Protein AF-A0A7S2ZQM1-F1 (afdb_monomer)

Structure (mmCIF, N/CA/C/O backbone):
data_AF-A0A7S2ZQM1-F1
#
_entry.id   AF-A0A7S2ZQM1-F1
#
loop_
_atom_site.group_PDB
_atom_site.id
_atom_site.type_symbol
_atom_site.label_atom_id
_atom_site.label_alt_id
_atom_site.label_comp_id
_atom_site.label_asym_id
_atom_site.label_entity_id
_atom_site.label_seq_id
_atom_site.pdbx_PDB_ins_code
_atom_site.Cartn_x
_atom_site.Cartn_y
_atom_site.Cartn_z
_atom_site.occupancy
_atom_site.B_iso_or_equiv
_atom_site.auth_seq_id
_atom_site.auth_comp_id
_atom_site.auth_asym_id
_atom_site.auth_atom_id
_atom_site.pdbx_PDB_model_num
ATOM 1 N N . MET A 1 1 ? -9.739 -6.896 5.043 1.00 82.19 1 MET A N 1
ATOM 2 C CA . MET A 1 1 ? -9.242 -7.080 3.674 1.00 82.19 1 MET A CA 1
ATOM 3 C C . MET A 1 1 ? -9.230 -5.732 2.972 1.00 82.19 1 MET A C 1
ATOM 5 O O . MET A 1 1 ? -10.181 -4.968 3.123 1.00 82.19 1 MET A O 1
ATOM 9 N N . PHE A 1 2 ? -8.132 -5.420 2.290 1.00 90.31 2 PHE A N 1
ATOM 10 C CA . PHE A 1 2 ? -7.873 -4.113 1.685 1.00 90.31 2 PHE A CA 1
ATOM 11 C C . PHE A 1 2 ? -7.853 -4.206 0.159 1.00 90.31 2 PHE A C 1
ATOM 13 O O . PHE A 1 2 ? -7.733 -5.299 -0.389 1.00 90.31 2 PHE A O 1
ATOM 20 N N . GLY A 1 3 ? -7.958 -3.063 -0.511 1.00 92.38 3 GLY A N 1
ATOM 21 C CA . GLY A 1 3 ? -7.759 -2.917 -1.946 1.00 92.38 3 GLY A CA 1
ATOM 22 C C . GLY A 1 3 ? -6.740 -1.820 -2.241 1.00 92.38 3 GLY A C 1
ATOM 23 O O . GLY A 1 3 ? -6.706 -0.789 -1.568 1.00 92.38 3 GLY A O 1
ATOM 24 N N . LEU A 1 4 ? -5.907 -2.048 -3.253 1.00 93.25 4 LEU A N 1
ATOM 25 C CA . LEU A 1 4 ? -4.970 -1.074 -3.800 1.00 93.25 4 LEU A CA 1
ATOM 26 C C . LEU A 1 4 ? -5.257 -0.898 -5.288 1.00 93.25 4 LEU A C 1
ATOM 28 O O . LEU A 1 4 ? -5.284 -1.859 -6.051 1.00 93.25 4 LEU A O 1
ATOM 32 N N . CYS A 1 5 ? -5.446 0.339 -5.712 1.00 94.19 5 CYS A N 1
ATOM 33 C CA . CYS A 1 5 ? -5.575 0.714 -7.106 1.00 94.19 5 CYS A CA 1
ATOM 34 C C . CYS A 1 5 ? -4.347 1.533 -7.502 1.00 94.19 5 CYS A C 1
ATOM 36 O O . CYS A 1 5 ? -4.026 2.539 -6.869 1.00 94.19 5 CYS A O 1
ATOM 38 N N . ILE A 1 6 ? -3.657 1.073 -8.541 1.00 93.31 6 ILE A N 1
ATOM 39 C CA . ILE A 1 6 ? -2.547 1.787 -9.166 1.00 93.31 6 ILE A CA 1
ATOM 40 C C . ILE A 1 6 ? -3.081 2.368 -10.466 1.00 93.31 6 ILE A C 1
ATOM 42 O O . ILE A 1 6 ? -3.720 1.648 -11.236 1.00 93.31 6 ILE A O 1
ATOM 46 N N . SER A 1 7 ? -2.818 3.648 -10.724 1.00 90.06 7 SER A N 1
ATOM 47 C CA . SER A 1 7 ? -3.241 4.272 -11.980 1.00 90.06 7 SER A CA 1
ATOM 48 C C . SER A 1 7 ? -2.761 3.451 -13.187 1.00 90.06 7 SER A C 1
ATOM 50 O O . SER A 1 7 ? -1.588 3.089 -13.283 1.00 90.06 7 SER A O 1
ATOM 52 N N . GLY A 1 8 ? -3.690 3.095 -14.078 1.00 87.94 8 GLY A N 1
ATOM 53 C CA . GLY A 1 8 ? -3.409 2.290 -15.271 1.00 87.94 8 GLY A CA 1
ATOM 54 C C . GLY A 1 8 ? -3.273 0.775 -15.053 1.00 87.94 8 GLY A C 1
ATOM 55 O O . GLY A 1 8 ? -2.953 0.070 -16.008 1.00 87.94 8 GLY A O 1
ATOM 56 N N . ARG A 1 9 ? -3.524 0.247 -13.847 1.00 90.69 9 ARG A N 1
ATOM 57 C CA . ARG A 1 9 ? -3.465 -1.198 -13.547 1.00 90.69 9 ARG A CA 1
ATOM 58 C C . ARG A 1 9 ? -4.774 -1.709 -12.941 1.00 90.69 9 ARG A C 1
ATOM 60 O O . ARG A 1 9 ? -5.533 -0.922 -12.376 1.00 90.69 9 ARG A O 1
ATOM 67 N N . PRO A 1 10 ? -5.058 -3.022 -13.037 1.00 91.50 10 PRO A N 1
ATOM 68 C CA . PRO A 1 10 ? -6.194 -3.609 -12.335 1.00 91.50 10 PRO A CA 1
ATOM 69 C C . PRO A 1 10 ? -6.068 -3.423 -10.820 1.00 91.50 10 PRO A C 1
ATOM 71 O O . PRO A 1 10 ? -4.965 -3.367 -10.272 1.00 91.50 10 PRO A O 1
ATOM 74 N N . VAL A 1 11 ? -7.217 -3.351 -10.147 1.00 92.19 11 VAL A N 1
ATOM 75 C CA . VAL A 1 11 ? -7.280 -3.292 -8.684 1.00 92.19 11 VAL A CA 1
ATOM 76 C C . VAL A 1 11 ? -6.674 -4.564 -8.104 1.00 92.19 11 VAL A C 1
ATOM 78 O O . VAL A 1 11 ? -7.043 -5.676 -8.476 1.00 92.19 11 VAL A O 1
ATOM 81 N N . VAL A 1 12 ? -5.759 -4.377 -7.164 1.00 91.31 12 VAL A N 1
ATOM 82 C CA . VAL A 1 12 ? -5.082 -5.439 -6.437 1.00 91.31 12 VAL A CA 1
ATOM 83 C C . VAL A 1 12 ? -5.791 -5.636 -5.106 1.00 91.31 12 VAL A C 1
ATOM 85 O O . VAL A 1 12 ? -5.881 -4.724 -4.284 1.00 91.31 12 VAL A O 1
ATOM 88 N N . THR A 1 13 ? -6.292 -6.844 -4.891 1.00 91.75 13 THR A N 1
ATOM 89 C CA . THR A 1 13 ? -6.871 -7.282 -3.611 1.00 91.75 13 THR A CA 1
ATOM 90 C C . THR A 1 13 ? -6.110 -8.453 -3.003 1.00 91.75 13 THR A C 1
ATOM 92 O O . THR A 1 13 ? -6.344 -8.798 -1.848 1.00 91.75 13 THR A O 1
ATOM 95 N N . ASP A 1 14 ? -5.221 -9.071 -3.782 1.00 89.75 14 ASP A N 1
ATOM 96 C CA . ASP A 1 14 ? -4.399 -10.195 -3.358 1.00 89.75 14 ASP A CA 1
ATOM 97 C C . ASP A 1 14 ? -3.077 -9.670 -2.793 1.00 89.75 14 ASP A C 1
ATOM 99 O O . ASP A 1 14 ? -2.183 -9.248 -3.530 1.00 89.75 14 ASP A O 1
ATOM 103 N N . PHE A 1 15 ? -2.995 -9.619 -1.465 1.00 89.31 15 PHE A N 1
ATOM 104 C CA . PHE A 1 15 ? -1.788 -9.218 -0.756 1.00 89.31 15 PHE A CA 1
ATOM 105 C C . PHE A 1 15 ? -1.167 -10.426 -0.075 1.00 89.31 15 PHE A C 1
ATOM 107 O O . PHE A 1 15 ? -1.844 -11.182 0.623 1.00 89.31 15 PHE A O 1
ATOM 114 N N . GLN A 1 16 ? 0.153 -10.538 -0.170 1.00 91.44 16 GLN A N 1
ATOM 115 C CA . GLN A 1 16 ? 0.892 -11.536 0.578 1.00 91.44 16 GLN A CA 1
ATOM 116 C C . GLN A 1 16 ? 0.995 -11.100 2.042 1.00 91.44 16 GLN A C 1
ATOM 118 O O . GLN A 1 16 ? 1.654 -10.113 2.375 1.00 91.44 16 GLN A O 1
ATOM 123 N N . GLN A 1 17 ? 0.358 -11.847 2.938 1.00 89.56 17 GLN A N 1
ATOM 124 C CA . GLN A 1 17 ? 0.500 -11.630 4.372 1.00 89.56 17 GLN A CA 1
ATOM 125 C C . GLN A 1 17 ? 1.885 -12.105 4.831 1.00 89.56 17 GLN A C 1
ATOM 127 O O . GLN A 1 17 ? 2.214 -13.284 4.722 1.00 89.56 17 GLN A O 1
ATOM 132 N N . VAL A 1 18 ? 2.705 -11.179 5.331 1.00 90.00 18 VAL A N 1
ATOM 133 C CA . VAL A 1 18 ? 4.039 -11.488 5.882 1.00 90.00 18 VAL A CA 1
ATOM 134 C C . VAL A 1 18 ? 4.004 -11.636 7.401 1.00 90.00 18 VAL A C 1
ATOM 136 O O . VAL A 1 18 ? 4.817 -12.351 7.976 1.00 90.00 18 VAL A O 1
ATOM 139 N N . GLU A 1 19 ? 3.052 -10.968 8.050 1.00 88.50 19 GLU A N 1
ATOM 140 C CA . GLU A 1 19 ? 2.798 -11.027 9.488 1.00 88.50 19 GLU A CA 1
ATOM 141 C C . GLU A 1 19 ? 1.299 -10.819 9.734 1.00 88.50 19 GLU A C 1
ATOM 143 O O . GLU A 1 19 ? 0.589 -10.341 8.851 1.00 88.50 19 GLU A O 1
ATOM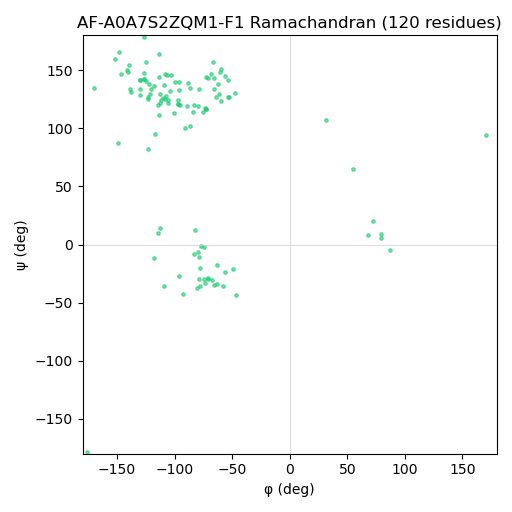 148 N N . LEU A 1 20 ? 0.811 -11.119 10.941 1.00 83.62 20 LEU A N 1
ATOM 149 C CA . LEU A 1 20 ? -0.607 -10.991 11.300 1.00 83.62 20 LEU A CA 1
ATOM 150 C C . LEU A 1 20 ? -1.218 -9.647 10.858 1.00 83.62 20 LEU A C 1
ATOM 152 O O . LEU A 1 20 ? -2.287 -9.627 10.258 1.00 83.62 20 LEU A O 1
ATOM 156 N N . ASN A 1 21 ? -0.479 -8.555 11.064 1.00 87.25 21 ASN A N 1
ATOM 157 C CA . ASN A 1 21 ? -0.913 -7.185 10.789 1.00 87.25 21 ASN A CA 1
ATOM 158 C C . ASN A 1 21 ? -0.133 -6.523 9.638 1.00 87.25 21 ASN A C 1
ATOM 160 O O . ASN A 1 21 ? -0.167 -5.298 9.499 1.00 87.25 21 ASN A O 1
ATOM 164 N N . LYS A 1 22 ? 0.620 -7.295 8.841 1.00 89.69 22 LYS A N 1
ATOM 165 C CA . LYS A 1 22 ? 1.429 -6.763 7.736 1.00 89.69 22 LYS A CA 1
ATOM 166 C C . LYS A 1 22 ? 1.187 -7.524 6.448 1.00 89.69 22 LYS A C 1
ATOM 168 O O . LYS A 1 22 ? 1.343 -8.744 6.378 1.00 89.69 22 LYS A O 1
ATOM 173 N N . PHE A 1 23 ? 0.898 -6.765 5.407 1.00 91.88 23 PHE A N 1
ATOM 174 C CA . PHE A 1 23 ? 0.598 -7.265 4.076 1.00 91.88 23 PHE A CA 1
ATOM 175 C C . PHE A 1 23 ? 1.533 -6.602 3.078 1.00 91.88 23 PHE A C 1
ATOM 177 O O . PHE A 1 23 ? 1.822 -5.418 3.204 1.00 91.88 23 PHE A O 1
ATOM 184 N N . VAL A 1 24 ? 2.016 -7.351 2.097 1.00 92.56 24 VAL A N 1
ATOM 185 C CA . VAL A 1 24 ? 2.953 -6.863 1.088 1.00 92.56 24 VAL A CA 1
ATOM 186 C C . VAL A 1 24 ? 2.442 -7.235 -0.295 1.00 92.56 24 VAL A C 1
ATOM 188 O O . VAL A 1 24 ? 1.905 -8.317 -0.514 1.00 92.56 24 VAL A O 1
ATOM 191 N N . PHE A 1 25 ? 2.622 -6.317 -1.231 1.00 92.69 25 PHE A N 1
ATOM 192 C CA . PHE A 1 25 ? 2.378 -6.497 -2.648 1.00 92.69 25 PHE A CA 1
ATOM 193 C C . PHE A 1 25 ? 3.608 -6.026 -3.424 1.00 92.69 25 PHE A C 1
ATOM 195 O O . PHE A 1 25 ? 4.156 -4.959 -3.142 1.00 92.69 25 PHE A O 1
ATOM 202 N N . GLU A 1 26 ? 4.051 -6.816 -4.396 1.00 92.00 26 GLU A N 1
ATOM 203 C CA . GLU A 1 26 ? 5.163 -6.462 -5.277 1.00 92.00 26 GLU A CA 1
ATOM 204 C C . GLU A 1 26 ? 4.616 -6.086 -6.656 1.00 92.00 26 GLU A C 1
ATOM 206 O O . GLU A 1 26 ? 3.915 -6.859 -7.304 1.00 92.00 26 GLU A O 1
ATOM 211 N N . ALA A 1 27 ? 4.924 -4.867 -7.087 1.00 89.44 27 ALA A N 1
ATOM 212 C CA . ALA A 1 27 ? 4.541 -4.309 -8.369 1.00 89.44 27 ALA A CA 1
ATOM 213 C C . ALA A 1 27 ? 5.777 -4.206 -9.270 1.00 89.44 27 ALA A C 1
ATOM 215 O O . ALA A 1 27 ? 6.761 -3.555 -8.917 1.00 89.44 27 ALA A O 1
ATOM 216 N N . ALA A 1 28 ? 5.709 -4.799 -10.461 1.00 89.12 28 ALA A N 1
ATOM 217 C CA . ALA A 1 28 ? 6.689 -4.544 -11.517 1.00 89.12 28 ALA A CA 1
ATOM 218 C C . ALA A 1 28 ? 6.582 -3.093 -12.024 1.00 89.12 28 ALA A C 1
ATOM 220 O O . ALA A 1 28 ? 5.518 -2.489 -11.901 1.00 89.12 28 ALA A O 1
ATOM 221 N N . ASP A 1 29 ? 7.646 -2.556 -12.620 1.00 89.19 29 ASP A N 1
ATOM 222 C CA . ASP A 1 29 ? 7.698 -1.229 -13.262 1.00 89.19 29 ASP A CA 1
ATOM 223 C C . ASP A 1 29 ? 7.275 -0.073 -12.340 1.00 89.19 29 ASP A C 1
ATOM 225 O O . ASP A 1 29 ? 6.267 0.614 -12.541 1.00 89.19 29 ASP A O 1
ATOM 229 N N . ALA A 1 30 ? 8.072 0.139 -11.294 1.00 88.38 30 ALA A N 1
ATOM 230 C CA . ALA A 1 30 ? 7.911 1.201 -10.306 1.00 88.38 30 ALA A CA 1
ATOM 231 C C . ALA A 1 30 ? 7.876 2.617 -10.913 1.00 88.38 30 ALA A C 1
ATOM 233 O O . ALA A 1 30 ? 7.327 3.534 -10.302 1.00 88.38 30 ALA A O 1
ATOM 234 N N . ASP A 1 31 ? 8.446 2.806 -12.104 1.00 88.00 31 ASP A N 1
ATOM 235 C CA . ASP A 1 31 ? 8.468 4.080 -12.825 1.00 88.00 31 ASP A CA 1
ATOM 236 C C . ASP A 1 31 ? 7.071 4.508 -13.288 1.00 88.00 31 ASP A C 1
ATOM 238 O O . ASP A 1 31 ? 6.769 5.699 -13.302 1.00 88.00 31 ASP A O 1
ATOM 242 N N . THR A 1 32 ? 6.201 3.539 -13.578 1.00 89.38 32 THR A N 1
ATOM 243 C CA . THR A 1 32 ? 4.809 3.778 -13.993 1.00 89.38 32 THR A CA 1
ATOM 244 C C . THR A 1 32 ? 3.877 4.112 -12.824 1.00 89.38 32 THR A C 1
ATOM 246 O O . THR A 1 32 ? 2.734 4.525 -13.021 1.00 89.38 32 THR A O 1
ATOM 249 N N . ILE A 1 33 ? 4.345 3.936 -11.585 1.00 91.00 33 ILE A N 1
ATOM 250 C CA . ILE A 1 33 ? 3.549 4.159 -10.380 1.00 91.00 33 ILE A CA 1
ATOM 251 C C . ILE A 1 33 ? 3.651 5.633 -9.984 1.00 91.00 33 ILE A C 1
ATOM 253 O O . ILE A 1 33 ? 4.636 6.073 -9.387 1.00 91.00 33 ILE A O 1
ATOM 257 N N . HIS A 1 34 ? 2.605 6.393 -10.298 1.00 91.12 34 HIS A N 1
ATOM 258 C CA . HIS A 1 34 ? 2.502 7.815 -9.948 1.00 91.12 34 HIS A CA 1
ATOM 259 C C . HIS A 1 34 ? 1.463 8.096 -8.868 1.00 91.12 34 HIS A C 1
ATOM 261 O O . HIS A 1 34 ? 1.663 8.966 -8.023 1.00 91.12 34 HIS A O 1
ATOM 267 N N . GLU A 1 35 ? 0.360 7.358 -8.887 1.00 92.94 35 GLU A N 1
ATOM 268 C CA . GLU A 1 35 ? -0.782 7.562 -8.008 1.00 92.94 35 GLU A CA 1
ATOM 269 C C . GLU A 1 35 ? -1.284 6.212 -7.513 1.00 92.94 35 GLU A C 1
ATOM 271 O O . GLU A 1 35 ? -1.462 5.270 -8.294 1.00 92.94 35 GLU A O 1
ATOM 276 N N . LEU A 1 36 ? -1.481 6.138 -6.199 1.00 93.69 36 LEU A N 1
ATOM 277 C CA . LEU A 1 36 ? -1.996 4.972 -5.506 1.00 93.69 36 LEU A CA 1
ATOM 278 C C . LEU A 1 36 ? -3.245 5.371 -4.733 1.00 93.69 36 LEU A C 1
ATOM 280 O O . LEU A 1 36 ? -3.209 6.280 -3.904 1.00 93.69 36 LEU A O 1
ATOM 284 N N . ALA A 1 37 ? -4.335 4.659 -4.982 1.00 93.69 37 ALA A N 1
ATOM 285 C CA . ALA A 1 37 ? -5.539 4.733 -4.175 1.00 93.69 37 ALA A CA 1
ATOM 286 C C . ALA A 1 37 ? -5.634 3.472 -3.317 1.00 93.69 37 ALA A C 1
ATOM 288 O O . ALA A 1 37 ? -5.607 2.353 -3.824 1.00 93.69 37 ALA A O 1
ATOM 289 N N . PHE A 1 38 ? -5.735 3.649 -2.009 1.00 94.38 38 PHE A N 1
ATOM 290 C CA . PHE A 1 38 ? -5.803 2.569 -1.037 1.00 94.38 38 PHE A CA 1
ATOM 291 C C . PHE A 1 38 ? -7.102 2.668 -0.253 1.00 94.38 38 PHE A C 1
ATOM 293 O O . PHE A 1 38 ? -7.486 3.755 0.175 1.00 94.38 38 PHE A O 1
ATOM 300 N N . PHE A 1 39 ? -7.799 1.548 -0.092 1.00 93.69 39 PHE A N 1
ATOM 301 C CA . PHE A 1 39 ? -9.124 1.533 0.514 1.00 93.69 39 PHE A CA 1
ATOM 302 C C . PHE A 1 39 ? -9.437 0.212 1.216 1.00 93.69 39 PHE A C 1
ATOM 304 O O . PHE A 1 39 ? -8.835 -0.832 0.959 1.00 93.69 39 PHE A O 1
ATOM 311 N N . ILE A 1 40 ? -10.408 0.261 2.119 1.00 91.62 40 ILE A N 1
ATOM 312 C CA . ILE A 1 40 ? -10.948 -0.905 2.817 1.00 91.62 40 ILE A CA 1
ATOM 313 C C . ILE A 1 40 ? -12.056 -1.520 1.956 1.00 91.62 40 ILE A C 1
ATOM 315 O O . ILE A 1 40 ? -12.907 -0.806 1.425 1.00 91.62 40 ILE A O 1
ATOM 319 N N . LEU A 1 41 ? -12.055 -2.847 1.799 1.00 91.00 41 LEU A N 1
ATOM 320 C CA . LEU A 1 41 ? -13.103 -3.531 1.040 1.00 91.00 41 LEU A CA 1
ATOM 321 C C . LEU A 1 41 ? -14.444 -3.511 1.796 1.00 91.00 41 LEU A C 1
ATOM 323 O O . LEU A 1 41 ? -14.460 -3.668 3.022 1.00 91.00 41 LEU A O 1
ATOM 327 N N . PRO A 1 42 ? -15.577 -3.370 1.083 1.00 84.88 42 PRO A N 1
ATOM 328 C CA . PRO A 1 42 ? -16.896 -3.356 1.705 1.00 84.88 42 PRO A CA 1
ATOM 329 C C . PRO A 1 42 ? -17.178 -4.686 2.413 1.00 84.88 42 PRO A C 1
ATOM 331 O O . PRO A 1 42 ? -16.864 -5.758 1.901 1.00 84.88 42 PRO A O 1
ATOM 334 N N . GLY A 1 43 ? -17.774 -4.611 3.604 1.00 81.94 43 GLY A N 1
ATOM 335 C CA . GLY A 1 43 ? -18.051 -5.778 4.449 1.00 81.94 43 GLY A CA 1
ATOM 336 C C . GLY A 1 43 ? -16.904 -6.172 5.382 1.00 81.94 43 GLY A C 1
ATOM 337 O O . GLY A 1 43 ? -17.089 -7.047 6.223 1.00 81.94 43 GLY A O 1
ATOM 338 N N . ASN A 1 44 ? -15.747 -5.512 5.289 1.00 82.06 44 ASN A N 1
ATOM 339 C CA . ASN A 1 44 ? -14.655 -5.704 6.228 1.00 82.06 44 ASN A CA 1
ATOM 340 C C . ASN A 1 44 ? -14.474 -4.468 7.114 1.00 82.06 44 ASN A C 1
ATOM 342 O O . ASN A 1 44 ? -14.255 -3.370 6.614 1.00 82.06 44 ASN A O 1
ATOM 346 N N . VAL A 1 45 ? -14.490 -4.664 8.429 1.00 79.56 45 VAL A N 1
ATOM 347 C CA . VAL A 1 45 ? -14.223 -3.609 9.414 1.00 79.56 45 VAL A CA 1
ATOM 348 C C . VAL A 1 45 ? -12.787 -3.706 9.918 1.00 79.56 45 VAL A C 1
ATOM 350 O O . VAL A 1 45 ? -12.244 -4.801 10.087 1.00 79.56 45 VAL A O 1
ATOM 353 N N . LEU A 1 46 ? -12.148 -2.551 10.090 1.00 81.12 46 LEU A N 1
ATOM 354 C CA . LEU A 1 46 ? -10.958 -2.462 10.929 1.00 81.12 46 LEU A CA 1
ATOM 355 C C . LEU A 1 46 ? -11.414 -2.584 12.389 1.00 81.12 46 LEU A C 1
ATOM 357 O O . LEU A 1 46 ? -12.505 -2.115 12.704 1.00 81.12 46 LEU A O 1
ATOM 361 N N . PRO A 1 47 ? -10.634 -3.226 13.270 1.00 81.38 47 PRO A N 1
ATOM 362 C CA . PRO A 1 47 ? -10.919 -3.167 14.696 1.00 81.38 47 PRO A CA 1
ATOM 363 C C . PRO A 1 47 ? -10.859 -1.715 15.192 1.00 81.38 47 PRO A C 1
ATOM 365 O O . PRO A 1 47 ? -10.067 -0.922 14.671 1.00 81.38 47 PRO A O 1
ATOM 368 N N . ASP A 1 48 ? -11.663 -1.390 16.205 1.00 74.25 48 ASP A N 1
ATOM 369 C CA . ASP A 1 48 ? -11.633 -0.072 16.845 1.00 74.25 48 ASP A CA 1
ATOM 370 C C . ASP A 1 48 ? -10.200 0.259 17.293 1.00 74.25 48 ASP A C 1
ATOM 372 O O . ASP A 1 48 ? -9.455 -0.622 17.731 1.00 74.25 48 ASP A O 1
ATOM 376 N N . GLU A 1 49 ? -9.804 1.524 17.144 1.00 79.62 49 GLU A N 1
ATOM 377 C CA . GLU A 1 49 ? -8.450 2.028 17.420 1.00 79.62 49 GLU A CA 1
ATOM 378 C C . GLU A 1 49 ? -7.338 1.530 16.473 1.00 79.62 49 GLU A C 1
ATOM 380 O O . GLU A 1 49 ? -6.171 1.850 16.695 1.00 79.62 49 GLU A O 1
ATOM 385 N N . TYR A 1 50 ? -7.632 0.820 15.376 1.00 83.94 50 TYR A N 1
ATOM 386 C CA . TYR A 1 50 ? -6.611 0.461 14.380 1.00 83.94 50 TYR A CA 1
ATOM 387 C C . TYR A 1 50 ? -6.555 1.427 13.198 1.00 83.94 50 TYR A C 1
ATOM 389 O O . TYR A 1 50 ? -7.564 1.820 12.612 1.00 83.94 50 TYR A O 1
ATOM 397 N N . ILE A 1 51 ? -5.328 1.712 12.768 1.00 88.06 51 ILE A N 1
ATOM 398 C CA . ILE A 1 51 ? -5.028 2.441 11.542 1.00 88.06 51 ILE A CA 1
ATOM 399 C C . ILE A 1 51 ? -4.240 1.545 10.591 1.00 88.06 51 ILE A C 1
ATOM 401 O O . ILE A 1 51 ? -3.308 0.846 10.994 1.00 88.06 51 ILE A O 1
ATOM 405 N N . ALA A 1 52 ? -4.604 1.555 9.312 1.00 90.38 52 ALA A N 1
ATOM 406 C CA . ALA A 1 52 ? -3.840 0.874 8.277 1.00 90.38 52 ALA A CA 1
ATOM 407 C C . ALA A 1 52 ? -2.990 1.896 7.522 1.00 90.38 52 ALA A C 1
ATOM 409 O O . ALA A 1 52 ? -3.513 2.770 6.836 1.00 90.38 52 ALA A O 1
ATOM 410 N N . CYS A 1 53 ? -1.672 1.790 7.662 1.00 91.31 53 CYS A N 1
ATOM 411 C CA . CYS A 1 53 ? -0.707 2.665 7.006 1.00 91.31 53 CYS A CA 1
ATOM 412 C C . CYS A 1 53 ? -0.191 2.026 5.716 1.00 91.31 53 CYS A C 1
ATOM 414 O O . CYS A 1 53 ? 0.217 0.863 5.718 1.00 91.31 53 CYS A O 1
ATOM 416 N N . LEU A 1 54 ? -0.173 2.809 4.640 1.00 92.56 54 LEU A N 1
ATOM 417 C CA . LEU A 1 54 ? 0.349 2.436 3.334 1.00 92.56 54 LEU A CA 1
ATOM 418 C C . LEU A 1 54 ? 1.794 2.914 3.191 1.00 92.56 54 LEU A C 1
ATOM 420 O O . LEU A 1 54 ? 2.073 4.115 3.207 1.00 92.56 54 LEU A O 1
ATOM 424 N N . TYR A 1 55 ? 2.698 1.969 2.985 1.00 92.31 55 TYR A N 1
ATOM 425 C CA . TYR A 1 55 ? 4.103 2.214 2.715 1.00 92.31 55 TYR A CA 1
ATOM 426 C C . TYR A 1 55 ? 4.464 1.770 1.301 1.00 92.31 55 TYR A C 1
ATOM 428 O O . TYR A 1 55 ? 3.986 0.743 0.833 1.00 92.31 55 TYR A O 1
ATOM 436 N N . ALA A 1 56 ? 5.353 2.498 0.635 1.00 92.00 56 ALA A N 1
ATOM 437 C CA . ALA A 1 56 ? 5.917 2.102 -0.648 1.00 92.00 56 ALA A CA 1
ATOM 438 C C . ALA A 1 56 ? 7.440 2.199 -0.627 1.00 92.00 56 ALA A C 1
ATOM 440 O O . ALA A 1 56 ? 8.010 3.124 -0.055 1.00 92.00 56 ALA A O 1
ATOM 441 N N . SER A 1 57 ? 8.107 1.253 -1.270 1.00 91.38 57 SER A N 1
ATOM 442 C CA . SER A 1 57 ? 9.554 1.236 -1.426 1.00 91.38 57 SER A CA 1
ATOM 443 C C . SER A 1 57 ? 9.920 0.736 -2.814 1.00 91.38 57 SER A C 1
ATOM 445 O O . SER A 1 57 ? 9.195 -0.060 -3.402 1.00 91.38 57 SER A O 1
ATOM 447 N N . VAL A 1 58 ? 11.044 1.197 -3.346 1.00 91.69 58 VAL A N 1
ATOM 448 C CA . VAL A 1 58 ? 11.596 0.727 -4.620 1.00 91.69 58 VAL A CA 1
ATOM 449 C C . VAL A 1 58 ? 12.842 -0.103 -4.345 1.00 91.69 58 VAL A C 1
ATOM 451 O O . VAL A 1 58 ? 13.565 0.191 -3.389 1.00 91.69 58 VAL A O 1
ATOM 454 N N . ALA A 1 59 ? 13.102 -1.131 -5.158 1.00 84.81 59 ALA A N 1
ATOM 455 C CA . ALA A 1 59 ? 14.338 -1.909 -5.093 1.00 84.81 59 ALA A CA 1
ATOM 456 C C . ALA A 1 59 ? 15.559 -0.965 -5.019 1.00 84.81 59 ALA A C 1
ATOM 458 O O . ALA A 1 59 ? 15.630 -0.012 -5.803 1.00 84.81 59 ALA A O 1
ATOM 459 N N . PRO A 1 60 ? 16.504 -1.162 -4.078 1.00 86.06 60 PRO A N 1
ATOM 460 C CA . PRO A 1 60 ? 16.755 -2.339 -3.221 1.00 86.06 60 PRO A CA 1
ATOM 461 C C 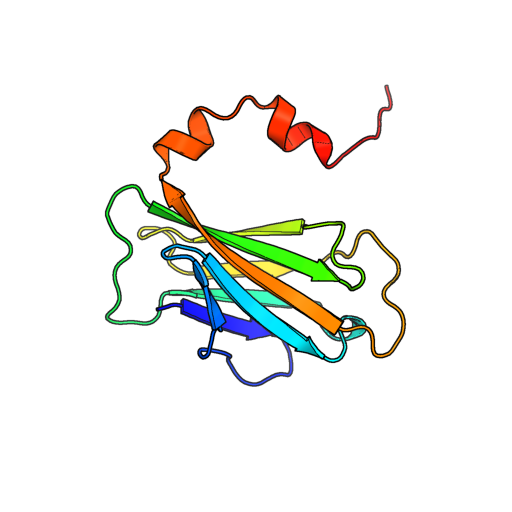. PRO A 1 60 ? 15.896 -2.496 -1.940 1.00 86.06 60 PRO A C 1
ATOM 463 O O . PRO A 1 60 ? 16.192 -3.358 -1.123 1.00 86.06 60 PRO A O 1
ATOM 466 N N . TYR A 1 61 ? 14.813 -1.733 -1.772 1.00 86.31 61 TYR A N 1
ATOM 467 C CA . TYR A 1 61 ? 13.869 -1.797 -0.639 1.00 86.31 61 TYR A CA 1
ATOM 468 C C . TYR A 1 61 ? 14.384 -1.260 0.708 1.00 86.31 61 TYR A C 1
ATOM 470 O O . TYR A 1 61 ? 13.826 -1.566 1.766 1.00 86.31 61 TYR A O 1
ATOM 478 N N . ASP A 1 62 ? 15.421 -0.422 0.668 1.00 85.19 62 ASP A N 1
ATOM 479 C CA . ASP A 1 62 ? 16.017 0.183 1.867 1.00 85.19 62 ASP A CA 1
ATOM 480 C C . ASP A 1 62 ? 15.206 1.373 2.407 1.00 85.19 62 ASP A C 1
ATOM 482 O O . ASP A 1 62 ? 15.203 1.637 3.608 1.00 85.19 62 ASP A O 1
ATOM 486 N N . ASP A 1 63 ? 14.511 2.100 1.524 1.00 85.81 63 ASP A N 1
ATOM 487 C CA . ASP A 1 63 ? 13.794 3.332 1.867 1.00 85.81 63 ASP A CA 1
ATOM 488 C C . ASP A 1 63 ? 12.289 3.152 1.717 1.00 85.81 63 ASP A C 1
ATOM 490 O O . ASP A 1 63 ? 11.770 3.045 0.603 1.00 85.81 63 ASP A O 1
ATOM 494 N N . TRP A 1 64 ? 11.579 3.157 2.841 1.00 88.94 64 TRP A N 1
ATOM 495 C CA . TRP A 1 64 ? 10.123 3.064 2.880 1.00 88.94 64 TRP A CA 1
ATOM 496 C C . TRP A 1 64 ? 9.496 4.450 3.016 1.00 88.94 64 TRP A C 1
ATOM 498 O O . TRP A 1 64 ? 9.786 5.206 3.942 1.00 88.94 64 TRP A O 1
ATOM 508 N N . LEU A 1 65 ? 8.611 4.777 2.084 1.00 90.25 65 LEU A N 1
ATOM 509 C CA . LEU A 1 65 ? 7.832 6.005 2.049 1.00 90.25 65 LEU A CA 1
ATOM 510 C C . LEU A 1 65 ? 6.456 5.733 2.636 1.00 90.25 65 LEU A C 1
ATOM 512 O O . LEU A 1 65 ? 5.727 4.900 2.106 1.00 90.25 65 LEU A O 1
ATOM 516 N N . LEU A 1 66 ? 6.088 6.446 3.699 1.00 90.94 66 LEU A N 1
ATOM 517 C CA . LEU A 1 66 ? 4.699 6.501 4.148 1.00 90.94 66 LEU A CA 1
ATOM 518 C C . LEU A 1 66 ? 3.915 7.360 3.152 1.00 90.94 66 LEU A C 1
ATOM 520 O O . LEU A 1 66 ? 4.215 8.541 2.994 1.00 90.94 66 LEU A O 1
ATOM 524 N N . LEU A 1 67 ? 2.944 6.756 2.474 1.00 90.81 67 LEU A N 1
ATOM 525 C CA . LEU A 1 67 ? 2.112 7.440 1.486 1.00 90.81 67 LEU A CA 1
ATOM 526 C C . LEU A 1 67 ? 0.838 7.992 2.112 1.00 90.81 67 LEU A C 1
ATOM 528 O O . LEU A 1 67 ? 0.462 9.128 1.846 1.00 90.81 67 LEU A O 1
ATOM 532 N N . GLY A 1 68 ? 0.208 7.200 2.974 1.00 88.75 68 GLY A N 1
ATOM 533 C CA . GLY A 1 68 ? -1.038 7.578 3.613 1.00 88.75 68 GLY A CA 1
ATOM 534 C C . GLY A 1 68 ? -1.500 6.538 4.616 1.00 88.75 68 GLY A C 1
ATOM 535 O O . GLY A 1 68 ? -0.846 5.517 4.841 1.00 88.75 68 GLY A O 1
ATOM 536 N N . SER A 1 69 ? -2.645 6.807 5.217 1.00 90.50 69 SER A N 1
ATOM 537 C CA . SER A 1 69 ? -3.302 5.912 6.153 1.00 90.50 69 SER A CA 1
ATOM 538 C C . SER A 1 6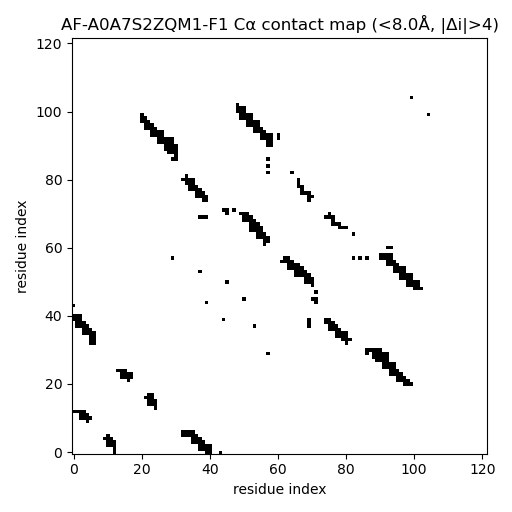9 ? -4.807 5.902 5.915 1.00 90.50 69 SER A C 1
ATOM 540 O O . SER A 1 69 ? -5.366 6.857 5.375 1.00 90.50 69 SER A O 1
ATOM 542 N N . VAL A 1 70 ? -5.452 4.803 6.296 1.00 90.94 70 VAL A N 1
ATOM 543 C CA . VAL A 1 70 ? -6.911 4.656 6.297 1.00 90.94 70 VAL A CA 1
ATOM 544 C C . VAL A 1 70 ? -7.374 4.214 7.676 1.00 90.94 70 VAL A C 1
ATOM 546 O O . VAL A 1 70 ? -6.710 3.420 8.353 1.00 90.94 70 VAL A O 1
ATOM 549 N N . THR A 1 71 ? -8.519 4.744 8.077 1.00 88.94 71 THR A N 1
ATOM 550 C CA . THR A 1 71 ? -9.213 4.436 9.330 1.00 88.94 71 THR A CA 1
ATOM 551 C C . THR A 1 71 ? -10.647 4.032 9.009 1.00 88.94 71 THR A C 1
ATOM 553 O O . THR A 1 71 ? -11.062 4.039 7.851 1.00 88.94 71 THR A O 1
ATOM 556 N N . GLN A 1 72 ? -11.429 3.679 10.024 1.00 87.38 72 GLN A N 1
ATOM 557 C CA . GLN A 1 72 ? -12.851 3.414 9.830 1.00 87.38 72 GLN A CA 1
ATOM 558 C C . GLN A 1 72 ? -13.635 4.672 9.412 1.00 87.38 72 GLN A C 1
ATOM 560 O O . GLN A 1 72 ? -14.532 4.570 8.579 1.00 87.38 72 GLN A O 1
ATOM 565 N N . ASP A 1 73 ? -13.255 5.853 9.914 1.00 87.25 73 ASP A N 1
ATOM 566 C CA . ASP A 1 73 ? -13.880 7.134 9.547 1.00 87.25 73 ASP A CA 1
ATOM 567 C C . ASP A 1 73 ? -13.482 7.604 8.142 1.00 87.25 73 ASP A C 1
ATOM 569 O O . ASP A 1 73 ? -14.257 8.253 7.442 1.00 87.25 73 ASP A O 1
ATOM 573 N N . SER A 1 74 ? -12.253 7.290 7.724 1.00 89.56 74 SER A N 1
ATOM 574 C CA . SER A 1 74 ? -11.724 7.577 6.388 1.00 89.56 74 SER A CA 1
ATOM 575 C C . SER A 1 74 ? -11.257 6.281 5.724 1.00 89.56 74 SER A C 1
ATOM 577 O O . SER A 1 74 ? -10.061 5.970 5.741 1.00 89.56 74 SER A O 1
ATOM 579 N N . PRO A 1 75 ? -12.193 5.515 5.127 1.00 89.88 75 PRO A N 1
ATOM 580 C CA . PRO A 1 75 ? -11.941 4.160 4.638 1.00 89.88 75 PRO A CA 1
ATOM 581 C C . PRO A 1 75 ? -11.124 4.110 3.344 1.00 89.88 75 PRO A C 1
ATOM 583 O O . PRO A 1 75 ? -10.835 3.023 2.842 1.00 89.88 75 PRO A O 1
ATOM 586 N N . SER A 1 76 ? -10.762 5.262 2.780 1.00 92.31 76 SER A N 1
ATOM 587 C CA . SER A 1 76 ? -9.988 5.369 1.549 1.00 92.31 76 SER A CA 1
ATOM 588 C C . SER A 1 76 ? -9.073 6.582 1.566 1.00 92.31 76 SER A C 1
ATOM 590 O O . SER A 1 76 ? -9.443 7.636 2.081 1.00 92.31 76 SER A O 1
ATOM 592 N N . THR A 1 77 ? -7.919 6.455 0.924 1.00 93.25 77 THR A N 1
ATOM 593 C CA . THR A 1 77 ? -6.978 7.546 0.694 1.00 93.25 77 THR A CA 1
ATOM 594 C C . THR A 1 77 ? -6.372 7.434 -0.697 1.00 93.25 77 THR A C 1
ATOM 596 O O . THR A 1 77 ? -6.213 6.337 -1.234 1.00 93.25 77 THR A O 1
ATOM 599 N N . ILE A 1 78 ? -6.046 8.577 -1.290 1.00 94.44 78 ILE A N 1
ATOM 600 C CA . ILE A 1 78 ? -5.360 8.666 -2.576 1.00 94.44 78 ILE A CA 1
ATOM 601 C C . ILE A 1 78 ? -4.078 9.443 -2.335 1.00 94.44 78 ILE A C 1
ATOM 603 O O . ILE A 1 78 ? -4.085 10.500 -1.703 1.00 94.44 78 ILE A O 1
ATOM 607 N N . SE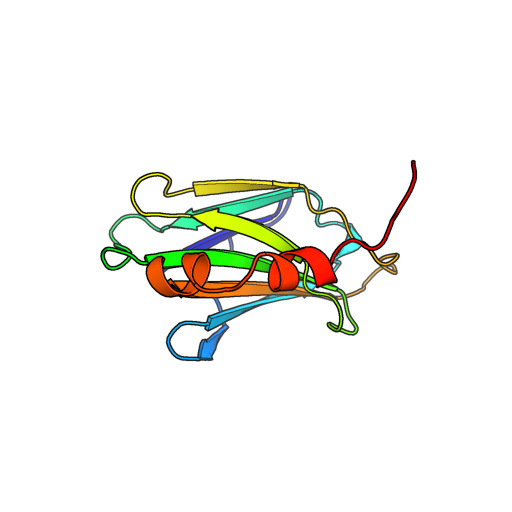R A 1 79 ? -2.956 8.900 -2.787 1.00 92.31 79 SER A N 1
ATOM 608 C CA . SER A 1 79 ? -1.645 9.479 -2.531 1.00 92.31 79 SER A CA 1
ATOM 609 C C . SER A 1 79 ? -0.773 9.404 -3.772 1.00 92.31 79 SER A C 1
ATOM 611 O O . SER A 1 79 ? -0.667 8.369 -4.435 1.00 92.31 79 SER A O 1
ATOM 613 N N . LEU A 1 80 ? -0.119 10.525 -4.071 1.00 91.88 80 LEU A N 1
ATOM 614 C CA . LEU A 1 80 ? 0.883 10.593 -5.124 1.00 91.88 80 LEU A CA 1
ATOM 615 C C . LEU A 1 80 ? 2.193 10.003 -4.617 1.00 91.88 80 LEU A C 1
ATOM 617 O O . LEU A 1 80 ? 2.675 10.349 -3.537 1.00 91.88 80 LEU A O 1
ATOM 621 N N . VAL A 1 81 ? 2.801 9.149 -5.428 1.00 90.50 81 VAL A N 1
ATOM 622 C CA . VAL A 1 81 ? 4.074 8.522 -5.102 1.00 90.50 81 VAL A CA 1
ATOM 623 C C . VAL A 1 81 ? 5.208 9.410 -5.591 1.00 90.50 81 VAL A C 1
ATOM 625 O O . VAL A 1 81 ? 5.343 9.708 -6.777 1.00 90.50 81 VAL A O 1
ATOM 628 N N . ARG A 1 82 ? 6.038 9.862 -4.649 1.00 89.12 82 ARG A N 1
ATOM 629 C CA . ARG A 1 82 ? 7.238 10.659 -4.922 1.00 89.12 82 ARG A CA 1
ATOM 630 C C . ARG A 1 82 ? 8.462 9.878 -4.476 1.00 89.12 82 ARG A C 1
ATOM 632 O O . ARG A 1 82 ? 8.834 9.891 -3.304 1.00 89.12 82 ARG A O 1
ATOM 639 N N . TRP A 1 83 ? 9.067 9.170 -5.421 1.00 87.25 83 TRP A N 1
ATOM 640 C CA . TRP A 1 83 ? 10.250 8.361 -5.166 1.00 87.25 83 TRP A CA 1
ATOM 641 C C . TRP A 1 83 ? 11.435 9.237 -4.746 1.00 87.25 83 TRP A C 1
ATOM 643 O O . TRP A 1 83 ? 11.792 10.188 -5.438 1.00 87.25 83 TRP A O 1
ATOM 653 N N . LYS A 1 84 ? 12.054 8.915 -3.603 1.00 81.50 84 LYS A N 1
ATOM 654 C CA . LYS A 1 84 ? 13.271 9.599 -3.123 1.00 81.50 84 LYS A CA 1
ATOM 655 C C . LYS A 1 84 ? 14.519 9.193 -3.900 1.00 81.50 84 LYS A C 1
ATOM 657 O O . LYS A 1 84 ? 15.457 9.975 -4.009 1.00 81.50 84 LYS A O 1
ATOM 662 N N . LYS A 1 85 ? 14.533 7.965 -4.415 1.00 82.50 85 LYS A N 1
ATOM 663 C CA . LYS A 1 85 ? 15.613 7.417 -5.233 1.00 82.50 85 LYS A CA 1
ATOM 664 C C . LYS A 1 85 ? 15.189 7.416 -6.702 1.00 82.50 85 LYS A C 1
ATOM 666 O O . LYS A 1 85 ? 14.006 7.202 -6.975 1.00 82.50 85 LYS A O 1
ATOM 671 N N . PRO A 1 86 ? 16.127 7.642 -7.639 1.00 80.25 86 PRO A N 1
ATOM 672 C CA . PRO A 1 86 ? 15.838 7.494 -9.055 1.00 80.25 86 PRO A CA 1
ATOM 673 C C . PRO A 1 86 ? 15.406 6.053 -9.316 1.00 80.25 86 PRO A C 1
ATOM 675 O O . PRO A 1 86 ? 16.114 5.104 -8.981 1.00 80.25 86 PRO A O 1
ATOM 678 N N . VAL A 1 87 ? 14.219 5.905 -9.886 1.00 83.12 87 VAL A N 1
ATOM 679 C CA . VAL A 1 87 ? 13.675 4.608 -10.266 1.00 83.12 87 VAL A CA 1
ATOM 680 C C . VAL A 1 87 ? 14.231 4.267 -11.639 1.00 83.12 87 VAL A C 1
ATOM 682 O O . VAL A 1 87 ? 13.963 4.973 -12.609 1.00 83.12 87 VAL A O 1
ATOM 685 N N . GLY A 1 88 ? 15.049 3.218 -11.721 1.00 78.94 88 GLY A N 1
ATOM 686 C CA . GLY A 1 88 ? 15.501 2.703 -13.010 1.00 78.94 88 GLY A CA 1
ATOM 687 C C . GLY A 1 88 ? 14.332 2.073 -13.768 1.00 78.94 88 GLY A C 1
ATOM 688 O O . GLY A 1 88 ? 13.442 1.486 -13.149 1.00 78.94 88 GLY A O 1
ATOM 689 N N . THR A 1 89 ? 14.336 2.166 -15.094 1.00 76.75 89 THR A N 1
ATOM 690 C CA . THR A 1 89 ? 13.350 1.491 -15.951 1.00 76.75 89 THR A CA 1
ATOM 691 C C . THR A 1 89 ? 13.305 -0.007 -15.631 1.00 76.75 89 THR A C 1
ATOM 693 O O . THR A 1 89 ? 14.349 -0.659 -15.609 1.00 76.75 89 THR A O 1
ATOM 696 N N . GLY A 1 90 ? 12.114 -0.545 -15.349 1.00 78.94 90 GLY A N 1
ATOM 697 C CA . GLY A 1 90 ? 11.931 -1.954 -14.972 1.00 78.94 90 GLY A CA 1
ATOM 698 C C . GLY A 1 90 ? 12.263 -2.293 -13.511 1.00 78.94 90 GLY A C 1
ATOM 699 O O . GLY A 1 90 ? 12.296 -3.467 -13.143 1.00 78.94 90 GLY A O 1
ATOM 700 N N . SER A 1 91 ? 12.511 -1.298 -12.651 1.00 86.69 91 SER A N 1
ATOM 701 C CA . SER A 1 91 ? 12.673 -1.551 -11.211 1.00 86.69 91 SER A CA 1
ATOM 702 C C . SER A 1 91 ? 11.362 -2.047 -10.606 1.00 86.69 91 SER A C 1
ATOM 704 O O . SER A 1 91 ? 10.288 -1.565 -10.957 1.00 86.69 91 SER A O 1
ATOM 706 N N . SER A 1 92 ? 11.443 -2.968 -9.649 1.00 89.50 92 SER A N 1
ATOM 707 C CA . SER A 1 92 ? 10.270 -3.425 -8.898 1.00 89.50 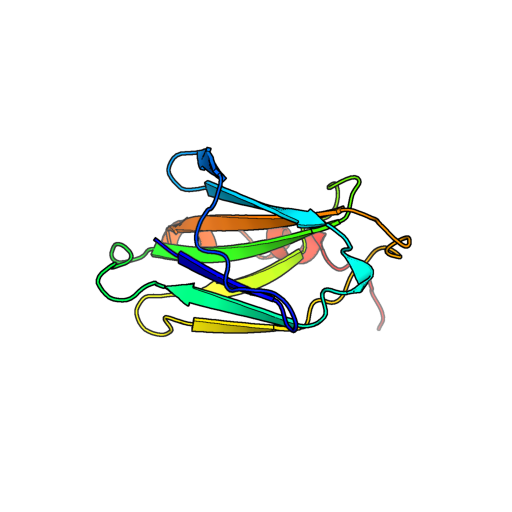92 SER A CA 1
ATOM 708 C C . SER A 1 92 ? 10.028 -2.536 -7.675 1.00 89.50 92 SER A C 1
ATOM 710 O O . SER A 1 92 ? 10.968 -2.123 -6.987 1.00 89.50 92 SER A O 1
ATOM 712 N N . ALA A 1 93 ? 8.762 -2.218 -7.417 1.00 91.19 93 ALA A N 1
ATOM 713 C CA . ALA A 1 93 ? 8.308 -1.535 -6.215 1.00 91.19 93 ALA A CA 1
ATOM 714 C C . ALA A 1 93 ? 7.588 -2.519 -5.298 1.00 91.19 93 ALA A C 1
ATOM 716 O O . ALA A 1 93 ? 6.871 -3.409 -5.742 1.00 91.19 93 ALA A O 1
ATOM 717 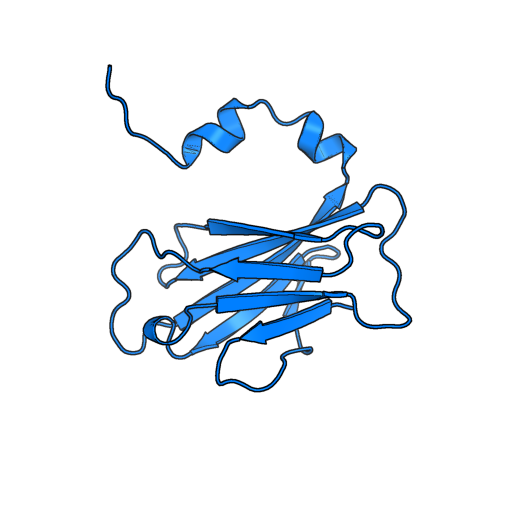N N . ARG A 1 94 ? 7.729 -2.318 -3.993 1.00 92.00 94 ARG A N 1
ATOM 718 C CA . ARG A 1 94 ? 6.959 -3.012 -2.968 1.00 92.00 94 ARG A CA 1
ATOM 719 C C . ARG A 1 94 ? 6.055 -2.030 -2.265 1.00 92.00 94 ARG A C 1
ATOM 721 O O . ARG A 1 94 ? 6.500 -0.989 -1.790 1.00 92.00 94 ARG A O 1
ATOM 728 N N . VAL A 1 95 ? 4.791 -2.399 -2.172 1.00 92.38 95 VAL A N 1
ATOM 729 C CA . VAL A 1 95 ? 3.787 -1.703 -1.384 1.00 92.38 95 VAL A CA 1
ATOM 730 C C . VAL A 1 95 ? 3.482 -2.570 -0.173 1.00 92.38 95 VAL A C 1
ATOM 732 O O . VAL A 1 95 ? 3.226 -3.762 -0.304 1.00 92.38 95 VAL A O 1
ATOM 735 N N . SER A 1 96 ? 3.554 -1.991 1.016 1.00 91.50 96 SER A N 1
ATOM 736 C CA . SER A 1 96 ? 3.297 -2.670 2.279 1.00 91.50 96 SER A CA 1
ATOM 737 C C . SER A 1 96 ? 2.179 -1.962 3.026 1.00 91.50 96 SER A C 1
ATOM 739 O O . SER A 1 96 ? 2.127 -0.736 3.070 1.00 91.50 96 SER A O 1
ATOM 741 N N . VAL A 1 9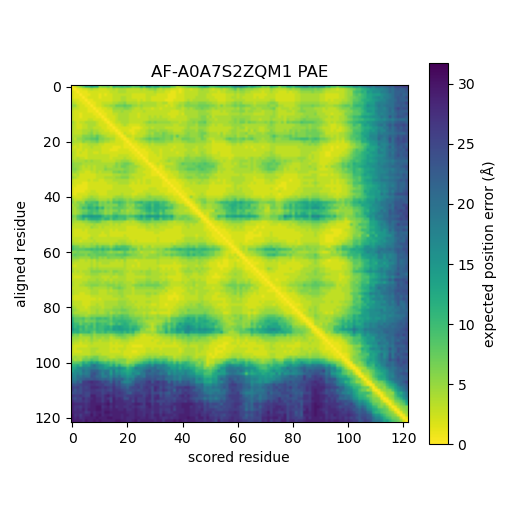7 ? 1.283 -2.735 3.621 1.00 91.31 97 VAL A N 1
ATOM 742 C CA . VAL A 1 97 ? 0.214 -2.260 4.490 1.00 91.31 97 VAL A CA 1
ATOM 743 C C . VAL A 1 97 ? 0.513 -2.765 5.889 1.00 91.31 97 VAL A C 1
ATOM 745 O O . VAL A 1 97 ? 0.606 -3.972 6.105 1.00 91.31 97 VAL A O 1
ATOM 748 N N . CYS A 1 98 ? 0.646 -1.849 6.842 1.00 90.00 98 CYS A N 1
ATOM 749 C CA . CYS A 1 98 ? 0.822 -2.181 8.250 1.00 90.00 98 CYS A CA 1
ATOM 750 C C . CYS A 1 98 ? -0.395 -1.700 9.034 1.00 90.00 98 CYS A C 1
ATOM 752 O O . CYS A 1 98 ? -0.680 -0.504 9.063 1.00 90.00 98 CYS A O 1
ATOM 754 N N . GLN A 1 99 ? -1.085 -2.625 9.690 1.00 88.31 99 GLN A N 1
ATOM 755 C CA . GLN A 1 99 ? -2.093 -2.305 10.689 1.00 88.31 99 GLN A CA 1
ATOM 756 C C . GLN A 1 99 ? -1.388 -2.059 12.022 1.00 88.31 99 GLN A C 1
ATOM 758 O O . GLN A 1 99 ? -0.680 -2.925 12.538 1.00 88.31 99 GLN A O 1
ATOM 763 N N . SER A 1 100 ? -1.548 -0.863 12.567 1.00 80.81 100 SER A N 1
ATOM 764 C CA . SER A 1 100 ? -1.029 -0.500 13.882 1.00 80.81 100 SER A CA 1
ATOM 765 C C . SER A 1 100 ? -2.143 0.059 14.744 1.00 80.81 100 SER A C 1
ATOM 767 O O . SER A 1 100 ? -3.044 0.723 14.243 1.00 80.81 100 SER A O 1
ATOM 769 N N . ASP A 1 101 ? -2.041 -0.182 16.042 1.00 78.19 101 ASP A N 1
ATOM 770 C CA . ASP A 1 101 ? -2.873 0.473 17.042 1.00 78.19 101 ASP A CA 1
ATOM 771 C C . ASP A 1 101 ? -2.556 1.982 17.071 1.00 78.19 101 ASP A C 1
ATOM 773 O O . ASP A 1 101 ? -1.387 2.393 17.074 1.00 78.19 101 ASP A O 1
ATOM 777 N N . THR A 1 102 ? -3.598 2.807 17.076 1.00 64.75 102 THR A N 1
ATOM 778 C CA . THR A 1 102 ? -3.541 4.272 17.114 1.00 64.75 102 THR A CA 1
ATOM 779 C C . THR A 1 102 ? -2.774 4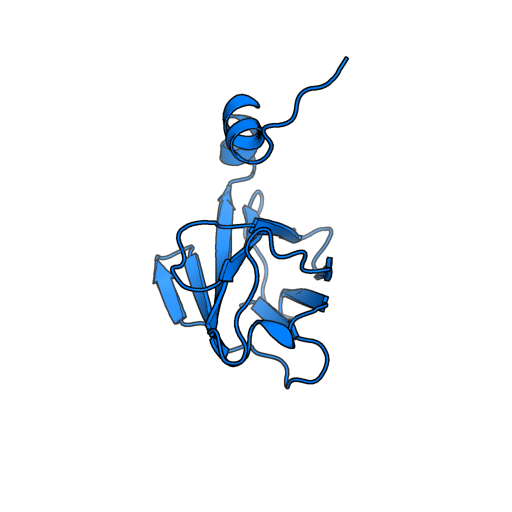.763 18.345 1.00 64.75 102 THR A C 1
ATOM 781 O O . THR A 1 102 ? -1.964 5.693 18.241 1.00 64.75 102 THR A O 1
ATOM 784 N N . ALA A 1 103 ? -2.899 4.075 19.485 1.00 56.88 103 ALA A N 1
ATOM 785 C CA . ALA A 1 103 ? -2.160 4.391 20.707 1.00 56.88 103 ALA A CA 1
ATOM 786 C C . ALA A 1 103 ? -0.637 4.225 20.537 1.00 56.88 103 ALA A C 1
ATOM 788 O O . ALA A 1 103 ? 0.154 4.994 21.088 1.00 56.88 103 ALA A O 1
ATOM 789 N N . GLN A 1 104 ? -0.202 3.258 19.724 1.00 53.47 104 GLN A N 1
ATOM 790 C CA . GLN A 1 104 ? 1.217 2.997 19.458 1.00 53.47 104 GLN A CA 1
ATOM 791 C C . GLN A 1 104 ? 1.829 3.994 18.466 1.00 53.47 104 GLN A C 1
ATOM 793 O O . GLN A 1 104 ? 3.051 4.144 18.431 1.00 53.47 104 GLN A O 1
ATOM 798 N N . MET A 1 105 ? 1.015 4.685 17.660 1.00 52.50 105 MET A N 1
ATOM 799 C CA . MET A 1 105 ? 1.505 5.737 16.766 1.00 52.50 105 MET A CA 1
ATOM 800 C C . MET A 1 105 ? 1.706 7.061 17.515 1.00 52.50 105 MET A C 1
ATOM 802 O O . MET A 1 105 ? 2.703 7.739 17.277 1.00 52.50 105 MET A O 1
ATOM 806 N N . PHE A 1 106 ? 0.825 7.382 18.472 1.00 46.22 106 PHE A N 1
ATOM 807 C CA . PHE A 1 106 ? 0.913 8.596 19.297 1.00 46.22 106 PHE A CA 1
ATOM 808 C C . PHE A 1 106 ? 2.063 8.552 20.320 1.00 46.22 106 PHE A C 1
ATOM 810 O O . PHE A 1 106 ? 2.646 9.580 20.656 1.00 46.22 106 PHE A O 1
ATOM 817 N N . LEU A 1 107 ? 2.436 7.354 20.787 1.00 44.12 107 LEU A N 1
ATOM 818 C CA . LEU A 1 107 ? 3.546 7.155 21.728 1.00 44.12 107 LEU A CA 1
ATOM 819 C C . LEU A 1 107 ? 4.929 7.085 21.066 1.00 44.12 107 LEU A C 1
ATOM 821 O O . LEU A 1 107 ? 5.942 7.079 21.771 1.00 44.12 107 LEU A O 1
ATOM 825 N N . LYS A 1 108 ? 5.017 7.043 19.730 1.00 41.94 108 LYS A N 1
ATOM 826 C CA . LYS A 1 108 ? 6.318 7.113 19.059 1.00 41.94 108 LYS A CA 1
ATOM 827 C C . LYS A 1 108 ? 6.765 8.573 19.007 1.00 41.94 108 LYS A C 1
ATOM 829 O O . LYS A 1 108 ? 6.067 9.395 18.416 1.00 41.94 108 LYS A O 1
ATOM 834 N N . PRO A 1 109 ? 7.914 8.921 19.617 1.00 37.09 109 PRO A N 1
ATOM 835 C CA . PRO A 1 109 ? 8.379 10.297 19.644 1.00 37.09 109 PRO A CA 1
ATOM 836 C C . PRO A 1 109 ? 8.490 10.834 18.215 1.00 37.09 109 PRO A C 1
ATOM 838 O O . PRO A 1 109 ? 8.878 10.110 17.297 1.00 37.09 109 PRO A O 1
ATOM 841 N N . ILE A 1 110 ? 8.193 12.123 18.038 1.00 49.97 110 ILE A N 1
ATOM 842 C CA . ILE A 1 110 ? 8.314 12.869 16.770 1.00 49.97 110 ILE A CA 1
ATOM 843 C C . ILE A 1 110 ? 9.695 12.666 16.100 1.00 49.97 110 ILE A C 1
ATOM 845 O O . ILE A 1 110 ? 9.823 12.783 14.882 1.00 49.97 110 ILE A O 1
ATOM 849 N N . SER A 1 111 ? 10.718 12.258 16.860 1.00 43.38 111 SER A N 1
ATOM 850 C CA . SER A 1 111 ? 12.034 11.854 16.350 1.00 43.38 111 SER A CA 1
ATOM 851 C C . SER A 1 111 ? 12.036 10.607 15.446 1.00 43.38 111 SER A C 1
ATOM 853 O O . SER A 1 111 ? 12.992 10.389 14.704 1.00 43.38 111 SER A O 1
ATOM 855 N N . TRP A 1 112 ? 10.983 9.784 15.468 1.00 47.12 112 TRP A N 1
ATOM 856 C CA . TRP A 1 112 ? 10.816 8.664 14.538 1.00 47.12 112 TRP A CA 1
ATOM 857 C C . TRP A 1 112 ? 10.331 9.138 13.162 1.00 47.12 112 TRP A C 1
ATOM 859 O O . TRP A 1 112 ? 10.801 8.638 12.141 1.00 47.12 112 TRP A O 1
ATOM 869 N N . PHE A 1 113 ? 9.478 10.167 13.125 1.00 44.31 113 PHE A N 1
ATOM 870 C CA . PHE A 1 113 ? 9.074 10.834 11.884 1.00 44.31 113 PHE A CA 1
ATOM 871 C C . PHE A 1 113 ? 10.216 11.668 11.273 1.00 44.31 113 PHE A C 1
ATOM 873 O O . PHE A 1 113 ? 10.305 11.788 10.051 1.00 44.31 113 PHE A O 1
ATOM 880 N N . SER A 1 114 ? 11.146 12.188 12.086 1.00 40.53 114 SER A N 1
ATOM 881 C CA . SER A 1 114 ? 12.252 13.031 11.603 1.00 40.53 114 SER A CA 1
ATOM 882 C C . SER A 1 114 ? 13.429 12.273 10.975 1.00 40.53 114 SER A C 1
ATOM 884 O O . SER A 1 114 ? 14.299 12.901 10.373 1.00 40.53 114 SER A O 1
ATOM 886 N N . ARG A 1 115 ? 13.456 10.932 11.007 1.00 35.91 115 ARG A N 1
ATOM 887 C CA . ARG A 1 115 ? 14.515 10.160 10.326 1.00 35.91 115 ARG A CA 1
ATOM 888 C C . ARG A 1 115 ? 14.329 10.060 8.803 1.00 35.91 115 ARG A C 1
ATOM 890 O O . ARG A 1 115 ? 15.190 9.503 8.132 1.00 35.91 115 ARG A O 1
ATOM 897 N N . PHE A 1 116 ? 13.257 10.638 8.247 1.00 42.75 116 PHE A N 1
ATOM 898 C CA . PHE A 1 116 ? 12.975 10.641 6.804 1.00 42.75 116 PHE A CA 1
ATOM 899 C C . PHE A 1 116 ? 13.000 12.010 6.108 1.00 42.75 116 PHE A C 1
ATOM 901 O O . PHE A 1 116 ? 12.674 12.073 4.920 1.00 42.75 116 PHE A O 1
ATOM 908 N N . SER A 1 117 ? 13.457 13.077 6.762 1.00 34.31 117 SER A N 1
ATOM 909 C CA . SER A 1 117 ? 13.777 14.331 6.070 1.00 34.31 117 SER A CA 1
ATOM 910 C C . SER A 1 117 ? 14.908 15.064 6.782 1.00 34.31 117 SER A C 1
ATOM 912 O O . SER A 1 117 ? 14.680 15.927 7.625 1.00 34.31 117 SER A O 1
ATOM 914 N N . VAL A 1 118 ? 16.148 14.729 6.421 1.00 39.19 118 VAL A N 1
ATOM 915 C CA . VAL A 1 118 ? 17.240 15.698 6.531 1.00 39.19 118 VAL A CA 1
ATOM 916 C C . VAL A 1 118 ? 17.044 16.708 5.407 1.00 39.19 118 VAL A C 1
ATOM 918 O O . VAL A 1 118 ? 17.042 16.313 4.247 1.00 39.19 118 VAL A O 1
ATOM 921 N N . TRP A 1 119 ? 16.829 17.962 5.800 1.00 29.86 119 TRP A N 1
ATOM 922 C CA . TRP A 1 119 ? 17.231 19.257 5.218 1.00 29.86 119 TRP A CA 1
ATOM 923 C C . TRP A 1 119 ? 16.436 20.279 6.057 1.00 29.86 119 TRP A C 1
ATOM 925 O O . TRP A 1 119 ? 15.219 20.351 5.947 1.00 29.86 119 TRP A O 1
ATOM 935 N N . SER A 1 120 ? 16.986 20.859 7.131 1.00 37.12 120 SER A N 1
ATOM 936 C CA . SER A 1 120 ? 17.926 21.993 7.121 1.00 37.12 120 SER A CA 1
ATOM 937 C C . SER A 1 120 ? 17.685 22.938 5.949 1.00 37.12 120 SER A C 1
ATOM 939 O O . SER A 1 120 ? 18.026 22.591 4.825 1.00 37.12 120 SER A O 1
ATOM 941 N N . ILE A 1 121 ? 17.137 24.124 6.224 1.00 41.62 121 ILE A N 1
ATOM 942 C CA . ILE A 1 121 ? 17.839 25.418 6.154 1.00 41.62 121 ILE A CA 1
ATOM 943 C C . ILE A 1 121 ? 16.937 26.497 6.780 1.00 41.62 121 ILE A C 1
ATOM 945 O O . ILE A 1 121 ? 15.734 26.503 6.539 1.00 41.62 121 ILE A O 1
ATOM 949 N N . CYS A 1 122 ? 17.599 27.311 7.608 1.00 39.69 122 CYS A N 1
ATOM 950 C CA . CYS A 1 122 ? 17.355 28.683 8.073 1.00 39.69 122 CYS A CA 1
ATOM 951 C C . CYS A 1 122 ? 15.978 29.331 7.892 1.00 39.69 122 CYS A C 1
ATOM 953 O O . CYS A 1 122 ? 15.542 29.499 6.734 1.00 39.69 122 CYS A O 1
#

InterPro domains:
  IPR008493 Hikeshi-like, N-terminal domain [PF05603] (6-86)
  IPR031318 OPI10 family [PTHR12925] (1-104)

Nearest PDB structures (foldseek):
  3ww0-assembly1_B  TM=8.092E-01  e=2.849E-09  Homo sapiens
  3ww0-assembly1_A  TM=8.136E-01  e=1.301E-08  Homo sapiens
  3wvz-assembly1_B  TM=7.752E-01  e=2.008E-08  Homo sapiens
  3wvz-assembly1_A  TM=6.989E-01  e=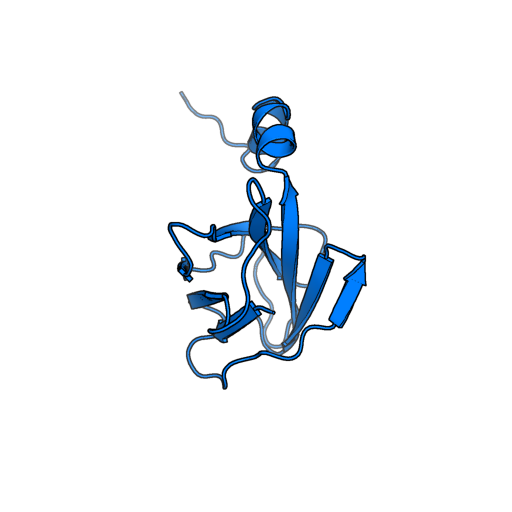3.736E-09  Homo sapiens
  1opm-assembly1_A  TM=3.987E-01  e=3.832E-01  Rattus norvegicus

Foldseek 3Di:
DKWKDFVPDDIDPDWCDPDPFKTKDKAWFVVSGFKMKIFDDPPDADPPQKKKWKWKDWPVRPDIDTFDIAHRVRGMDMGTDDDPDDHDGGTMMMIMIGIDGNVVVVPPPCVVVVVRDDDDDD

Sequence (122 aa):
MFGLCISGRPVVTDFQQVELNKFVFEAADADTIHELAFFILPGNVLPDEYIACLYASVAPYDDWLLLGSVTQDSPSTISLVRWKKPVGTGSSARVSVCQSDTAQMFLKPISWFSRFSVWSIC

Secondary structure (DSSP, 8-state):
-EEEEETTSPPB---EEEETTEEEEEES-GGG--EEEEEEPTT-PPPTTEEEEEEEEETT---PEEEEEE-SSS-EEEEE---SS---TT--EEEEEEEEEHHHHHTS-TTTGGGG------

Radius of gyration: 14.88 Å; Cα contacts (8 Å, |Δi|>4): 222; chains: 1; bounding box: 36×40×38 Å

pLDDT: mean 80.86, std 17.63, range [29.86, 94.44]

Mean predicted aligned error: 8.89 Å

Organism: NCBI:txid101924

Solvent-accessible surface area (backbone atoms only — not comparable to full-atom values): 7191 Å² total; per-residue (Å²): 103,54,36,39,35,41,68,97,52,78,73,42,64,83,56,51,71,81,46,101,51,31,33,38,39,80,41,75,39,40,67,68,54,48,41,40,37,40,33,57,37,90,95,49,80,71,61,89,67,41,33,39,35,37,32,39,24,46,69,93,57,84,58,75,40,80,60,51,61,30,35,83,92,42,44,53,40,74,32,72,56,78,75,91,60,90,68,52,90,73,34,42,21,40,40,36,40,38,55,42,52,47,71,65,60,72,70,50,59,71,72,68,70,51,76,80,59,92,73,90,79,135